Protein AF-A0A1G8N2N5-F1 (afdb_monomer)

Foldseek 3Di:
DDDPVVLVVLVCVVPPPWAWQDWDAADPVGQWIKIFTDHPPFAPVCSGAWIFTAHPPPRDTPDTGHCVPDDPVSNVVSCVVCLCCLRVVHPVRNVVNVVVVCVVVVVVVVVVVVVVVPPDPPCPPPDPDDDDDD

Radius of gyration: 30.07 Å; Cα contacts (8 Å, |Δi|>4): 148; chains: 1; bounding box: 55×38×103 Å

Structure (mmCIF, N/CA/C/O backbone):
data_AF-A0A1G8N2N5-F1
#
_entry.id   AF-A0A1G8N2N5-F1
#
loop_
_atom_site.group_PDB
_atom_site.id
_atom_site.type_symbol
_atom_site.label_atom_id
_atom_site.label_alt_id
_atom_site.label_comp_id
_atom_site.label_asym_id
_atom_site.label_entity_id
_atom_site.label_seq_id
_atom_site.pdbx_PDB_ins_code
_atom_site.Cartn_x
_atom_site.Cartn_y
_atom_site.Cartn_z
_atom_site.occupancy
_atom_site.B_iso_or_equiv
_atom_site.auth_seq_id
_atom_site.auth_comp_id
_atom_site.auth_asym_id
_atom_site.auth_atom_id
_atom_site.pdbx_PDB_model_num
ATOM 1 N N . MET A 1 1 ? 11.085 11.024 -26.091 1.00 84.75 1 MET A N 1
ATOM 2 C CA . MET A 1 1 ? 10.282 10.364 -25.046 1.00 84.75 1 MET A CA 1
ATOM 3 C C . MET A 1 1 ? 9.640 9.134 -25.654 1.00 84.75 1 MET A C 1
ATOM 5 O O . MET A 1 1 ? 9.129 9.226 -26.764 1.00 84.75 1 MET A O 1
ATOM 9 N N . LEU A 1 2 ? 9.734 7.997 -24.973 1.00 90.38 2 LEU A N 1
ATOM 10 C CA . LEU A 1 2 ? 9.140 6.743 -25.410 1.00 90.38 2 LEU A CA 1
ATOM 11 C C . LEU A 1 2 ? 7.609 6.834 -25.380 1.00 90.38 2 LEU A C 1
ATOM 13 O O . LEU A 1 2 ? 7.053 7.466 -24.472 1.00 90.38 2 LEU A O 1
ATOM 17 N N . PRO A 1 3 ? 6.925 6.203 -26.348 1.00 92.50 3 PRO A N 1
ATOM 18 C CA . PRO A 1 3 ? 5.474 6.132 -26.352 1.00 92.50 3 PRO A CA 1
ATOM 19 C C . PRO A 1 3 ? 4.964 5.202 -25.237 1.00 92.50 3 PRO A C 1
ATOM 21 O O . PRO A 1 3 ? 5.692 4.356 -24.706 1.00 92.50 3 PRO A O 1
ATOM 24 N N . ALA A 1 4 ? 3.698 5.378 -24.858 1.00 91.06 4 ALA A N 1
ATOM 25 C CA . ALA A 1 4 ? 3.100 4.685 -23.716 1.00 91.06 4 ALA A CA 1
ATOM 26 C C . ALA A 1 4 ? 3.077 3.153 -23.880 1.00 91.06 4 ALA A C 1
ATOM 28 O O . ALA A 1 4 ? 3.254 2.429 -22.903 1.00 91.06 4 ALA A O 1
ATOM 29 N N . ASP A 1 5 ? 2.907 2.653 -25.104 1.00 92.69 5 ASP A N 1
ATOM 30 C CA . ASP A 1 5 ? 2.927 1.223 -25.431 1.00 92.69 5 ASP A CA 1
ATOM 31 C C . ASP A 1 5 ? 4.322 0.603 -25.229 1.00 92.69 5 ASP A C 1
ATOM 33 O O . ASP A 1 5 ? 4.444 -0.520 -24.734 1.00 92.69 5 ASP A O 1
ATOM 37 N N . ALA A 1 6 ? 5.388 1.337 -25.565 1.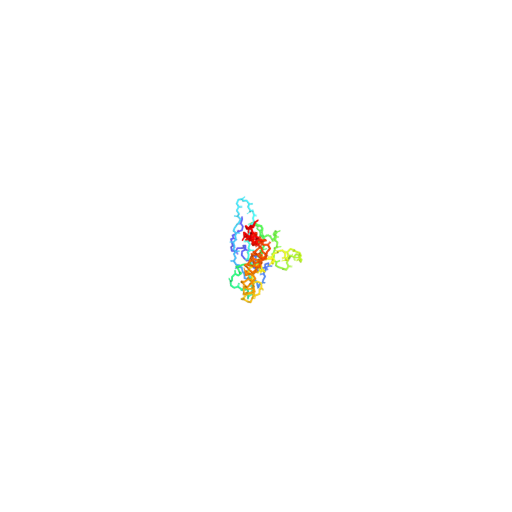00 94.19 6 ALA A N 1
ATOM 38 C CA . ALA A 1 6 ? 6.760 0.905 -25.329 1.00 94.19 6 ALA A CA 1
ATOM 39 C C . ALA A 1 6 ? 7.046 0.834 -23.825 1.00 94.19 6 ALA A C 1
ATOM 41 O O . ALA A 1 6 ? 7.545 -0.181 -23.340 1.00 94.19 6 ALA A O 1
ATOM 42 N N . ILE A 1 7 ? 6.643 1.862 -23.071 1.00 94.50 7 ILE A N 1
ATOM 43 C CA . ILE A 1 7 ? 6.745 1.880 -21.605 1.00 94.50 7 ILE A CA 1
ATOM 44 C C . ILE A 1 7 ? 5.945 0.734 -20.979 1.00 94.50 7 ILE A C 1
ATOM 46 O O . ILE A 1 7 ? 6.433 0.089 -20.054 1.00 94.50 7 ILE A O 1
ATOM 50 N N . ALA A 1 8 ? 4.749 0.438 -21.492 1.00 92.94 8 ALA A N 1
ATOM 51 C CA . ALA A 1 8 ? 3.931 -0.665 -21.006 1.00 92.94 8 ALA A CA 1
ATOM 52 C C . ALA A 1 8 ? 4.603 -2.027 -21.210 1.00 92.94 8 ALA A C 1
ATOM 54 O O . ALA A 1 8 ? 4.648 -2.829 -20.278 1.00 92.94 8 ALA A O 1
ATOM 55 N N . ARG A 1 9 ? 5.185 -2.269 -22.391 1.00 93.88 9 ARG A N 1
ATOM 56 C CA . ARG A 1 9 ? 5.944 -3.498 -22.669 1.00 93.88 9 ARG A CA 1
ATOM 57 C C . ARG A 1 9 ? 7.169 -3.631 -21.770 1.00 93.88 9 ARG A C 1
ATOM 59 O O . ARG A 1 9 ? 7.389 -4.702 -21.213 1.00 93.88 9 ARG A O 1
ATOM 66 N N . ILE A 1 10 ? 7.923 -2.547 -21.585 1.00 94.88 10 ILE A N 1
ATOM 67 C CA . ILE A 1 10 ? 9.092 -2.525 -20.695 1.00 94.88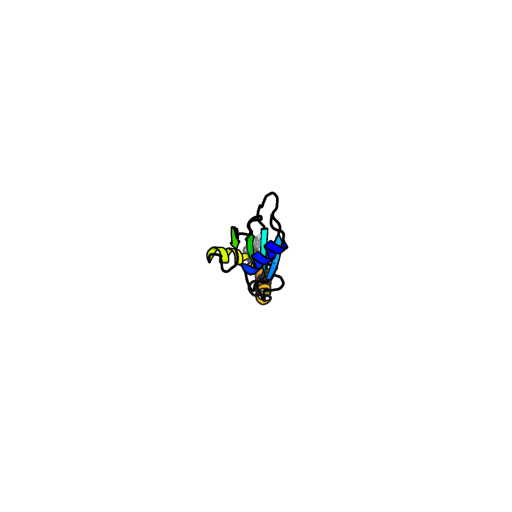 10 ILE A CA 1
ATOM 68 C C . ILE A 1 10 ? 8.668 -2.807 -19.248 1.00 94.88 10 ILE A C 1
ATOM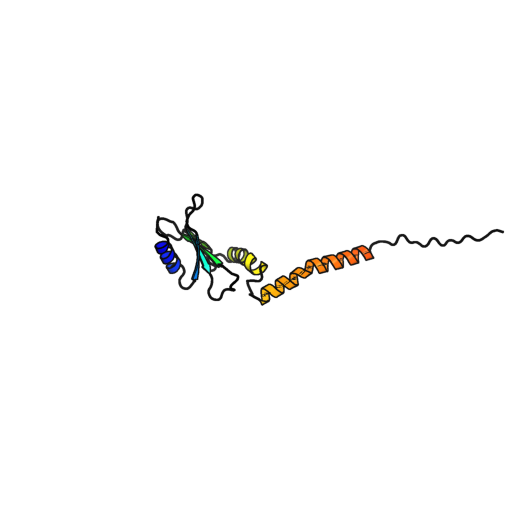 70 O O . ILE A 1 10 ? 9.265 -3.653 -18.586 1.00 94.88 10 ILE A O 1
ATOM 74 N N . ALA A 1 11 ? 7.604 -2.160 -18.767 1.00 93.62 11 ALA A N 1
ATOM 75 C CA . ALA A 1 11 ? 7.083 -2.373 -17.421 1.00 93.62 11 ALA A CA 1
ATOM 76 C C . ALA A 1 11 ? 6.609 -3.817 -17.201 1.00 93.62 11 ALA A C 1
ATOM 78 O O . ALA A 1 11 ? 6.899 -4.405 -16.160 1.00 93.62 11 ALA A O 1
ATOM 79 N N . GLN A 1 12 ? 5.916 -4.398 -18.185 1.00 92.56 12 GLN A N 1
ATOM 80 C CA . GLN A 1 12 ? 5.443 -5.779 -18.116 1.00 92.56 12 GLN A CA 1
ATOM 81 C C . GLN A 1 12 ? 6.599 -6.785 -18.145 1.00 92.56 12 GLN A C 1
ATOM 83 O O . GLN A 1 12 ? 6.558 -7.771 -17.414 1.00 92.56 12 GLN A O 1
ATOM 88 N N . ALA A 1 13 ? 7.635 -6.526 -18.948 1.00 92.94 13 ALA A N 1
ATOM 89 C CA . ALA A 1 13 ? 8.845 -7.344 -18.983 1.00 92.94 13 ALA A CA 1
ATOM 90 C C . ALA A 1 13 ? 9.638 -7.254 -17.668 1.00 92.94 13 ALA A C 1
ATOM 92 O O . ALA A 1 13 ? 10.171 -8.258 -17.203 1.00 92.94 13 ALA A O 1
ATOM 93 N N . ALA A 1 14 ? 9.675 -6.076 -17.036 1.00 90.69 14 ALA A N 1
ATOM 94 C CA . ALA A 1 14 ? 10.332 -5.873 -15.744 1.00 90.69 14 ALA A CA 1
ATOM 95 C C . ALA A 1 14 ? 9.595 -6.553 -14.575 1.00 90.69 14 ALA A C 1
ATOM 97 O O . ALA A 1 14 ? 10.218 -6.899 -13.570 1.00 90.69 14 ALA A O 1
ATOM 98 N N . LYS A 1 15 ? 8.270 -6.725 -14.680 1.00 89.94 15 LYS A N 1
ATOM 99 C CA . LYS A 1 15 ? 7.416 -7.371 -13.671 1.00 89.94 15 LYS A CA 1
ATOM 100 C C . LYS A 1 15 ? 6.503 -8.413 -14.336 1.00 89.94 15 LYS A C 1
ATOM 102 O O . LYS A 1 15 ? 5.303 -8.170 -14.496 1.00 89.94 15 LYS A O 1
ATOM 107 N N . PRO A 1 16 ? 7.056 -9.570 -14.743 1.00 88.31 16 PRO A N 1
ATOM 108 C CA . PRO A 1 16 ? 6.273 -10.609 -15.397 1.00 88.31 16 PRO A CA 1
ATOM 109 C C . PRO A 1 16 ? 5.237 -11.187 -14.428 1.00 88.31 16 PRO A C 1
ATOM 111 O O . PRO A 1 16 ? 5.507 -11.339 -13.238 1.00 88.31 16 PRO A O 1
ATOM 114 N N . GLY A 1 17 ? 4.045 -11.503 -14.937 1.00 84.31 17 GLY A N 1
ATOM 115 C CA . GLY A 1 17 ? 2.988 -12.136 -14.141 1.00 84.31 17 GLY A CA 1
ATOM 116 C C . GLY A 1 17 ? 2.306 -11.225 -13.117 1.00 84.31 17 GLY A C 1
ATOM 117 O O . GLY A 1 17 ? 1.618 -11.729 -12.244 1.00 84.31 17 GLY A O 1
ATOM 118 N N . VAL A 1 18 ? 2.485 -9.901 -13.196 1.00 85.06 18 VAL A N 1
ATOM 119 C CA . VAL A 1 18 ? 1.704 -8.953 -12.389 1.00 85.06 18 VAL A CA 1
ATOM 120 C C . VAL A 1 18 ? 0.930 -8.024 -13.311 1.00 85.06 18 VAL A C 1
ATOM 122 O O . VAL A 1 18 ? 1.511 -7.393 -14.198 1.00 85.06 18 VAL A O 1
ATOM 125 N N . ALA A 1 19 ? -0.383 -7.929 -13.099 1.00 87.81 19 ALA A N 1
ATOM 126 C CA . ALA A 1 19 ? -1.243 -7.077 -13.904 1.00 87.81 19 ALA A CA 1
ATOM 127 C C . ALA A 1 19 ? -0.934 -5.593 -13.667 1.00 87.81 19 ALA A C 1
ATOM 129 O O . ALA A 1 19 ? -0.869 -5.116 -12.527 1.00 87.81 19 ALA A O 1
ATOM 130 N N . ILE A 1 20 ? -0.800 -4.830 -14.752 1.00 89.69 20 ILE A N 1
ATOM 131 C CA . ILE A 1 20 ? -0.664 -3.379 -14.656 1.00 89.69 20 ILE A CA 1
ATOM 132 C C . ILE A 1 20 ? -2.034 -2.771 -14.359 1.00 89.69 20 ILE A C 1
ATOM 134 O O . ILE A 1 20 ? -3.003 -2.982 -15.082 1.00 89.69 20 ILE A O 1
ATOM 138 N N . ALA A 1 21 ? -2.106 -2.010 -13.273 1.00 89.31 21 ALA A N 1
ATOM 139 C CA . ALA A 1 21 ? -3.339 -1.414 -12.781 1.00 89.31 21 ALA A CA 1
ATOM 140 C C . ALA A 1 21 ? -3.546 0.013 -13.282 1.00 89.31 21 ALA A C 1
ATOM 142 O O . ALA A 1 21 ? -4.673 0.445 -13.513 1.00 89.31 21 ALA A O 1
ATOM 143 N N . MET A 1 22 ? -2.457 0.777 -13.382 1.00 88.94 22 MET A N 1
ATOM 144 C CA . MET A 1 22 ? -2.529 2.194 -13.709 1.00 88.94 22 MET A CA 1
ATOM 145 C C . MET A 1 22 ? -1.222 2.682 -14.321 1.00 88.94 22 MET A C 1
ATOM 147 O O . MET A 1 22 ? -0.138 2.424 -13.789 1.00 88.94 22 MET A O 1
ATOM 151 N N . PHE A 1 23 ? -1.354 3.477 -15.378 1.00 89.94 23 PHE A N 1
ATOM 152 C CA . PHE A 1 23 ? -0.270 4.231 -15.992 1.00 89.94 23 PHE A CA 1
ATOM 153 C C . PHE A 1 23 ? -0.431 5.712 -15.686 1.00 89.94 23 PHE A C 1
ATOM 155 O O . PHE A 1 23 ? -1.503 6.279 -15.875 1.00 89.94 23 PHE A O 1
ATOM 162 N N . ASN A 1 24 ? 0.642 6.338 -15.214 1.00 92.50 24 ASN A N 1
ATOM 163 C CA . ASN A 1 24 ? 0.703 7.778 -15.013 1.00 92.50 24 ASN A CA 1
ATOM 164 C C . ASN A 1 24 ? 1.857 8.323 -15.861 1.00 92.50 24 ASN A C 1
ATOM 166 O O . ASN A 1 24 ? 3.004 7.925 -15.616 1.00 92.50 24 ASN A O 1
ATOM 170 N N . PRO A 1 25 ? 1.575 9.191 -16.847 1.00 92.25 25 PRO A N 1
ATOM 171 C CA . PRO A 1 25 ? 2.617 9.806 -17.649 1.00 92.25 25 PRO A CA 1
ATOM 172 C C . PRO A 1 25 ? 3.469 10.774 -16.810 1.00 92.25 25 PRO A C 1
ATOM 174 O O . PRO A 1 25 ? 3.020 11.242 -15.757 1.00 92.25 25 PRO A O 1
ATOM 177 N N . PRO A 1 26 ? 4.688 11.091 -17.276 1.00 90.56 26 PRO A N 1
ATOM 178 C CA . PRO A 1 26 ? 5.497 12.165 -16.725 1.00 90.56 26 PRO A CA 1
ATOM 179 C C . PRO A 1 26 ? 4.733 13.486 -16.720 1.00 90.56 26 PRO A C 1
ATOM 181 O O . PRO A 1 26 ? 3.968 13.790 -17.635 1.00 90.56 26 PRO A O 1
ATOM 184 N N . THR A 1 27 ? 4.976 14.287 -15.692 1.00 89.50 27 THR A N 1
ATOM 185 C CA . THR A 1 27 ? 4.445 15.645 -15.562 1.00 89.50 27 THR A CA 1
ATOM 186 C C . THR A 1 27 ? 5.595 16.645 -15.530 1.00 89.50 27 THR A C 1
ATOM 188 O O . THR A 1 27 ? 6.752 16.266 -15.346 1.00 89.50 27 THR A O 1
ATOM 191 N N . ALA A 1 28 ? 5.289 17.941 -15.638 1.00 83.81 28 ALA A N 1
ATOM 192 C CA . ALA A 1 28 ? 6.298 19.003 -15.560 1.00 83.81 28 ALA A CA 1
ATOM 193 C C . ALA A 1 28 ? 7.151 18.943 -14.274 1.00 83.81 28 ALA A C 1
ATOM 195 O O . ALA A 1 28 ? 8.316 19.321 -14.284 1.00 83.81 28 ALA A O 1
ATOM 196 N N . THR A 1 29 ? 6.588 18.438 -13.172 1.00 85.31 29 THR A N 1
ATOM 197 C CA . THR A 1 29 ? 7.268 18.299 -11.873 1.00 85.31 29 THR A CA 1
ATOM 198 C C . THR A 1 29 ? 7.792 16.889 -11.603 1.00 85.31 29 THR A C 1
ATOM 200 O O . THR A 1 29 ? 8.517 16.673 -10.632 1.00 85.31 29 THR A O 1
ATOM 203 N N . ARG A 1 30 ? 7.429 15.905 -12.434 1.00 80.81 30 ARG A N 1
ATOM 204 C CA . ARG A 1 30 ? 7.830 14.505 -12.286 1.00 80.81 30 ARG A CA 1
ATOM 205 C C . ARG A 1 30 ? 8.233 13.951 -13.641 1.00 80.81 30 ARG A C 1
ATOM 207 O O . ARG A 1 30 ? 7.405 13.450 -14.395 1.00 80.81 30 ARG A O 1
ATOM 214 N N . ASN A 1 31 ? 9.533 13.964 -13.895 1.00 90.62 31 ASN A N 1
ATOM 215 C CA . ASN A 1 31 ? 10.116 13.505 -15.149 1.00 90.62 31 ASN A CA 1
ATOM 216 C C . ASN A 1 31 ? 10.243 11.968 -15.237 1.00 90.62 31 ASN A C 1
ATOM 218 O O . ASN A 1 31 ? 11.286 11.448 -15.607 1.00 90.62 31 ASN A O 1
ATOM 222 N N . THR A 1 32 ? 9.219 11.223 -14.808 1.00 93.69 32 THR A N 1
ATOM 223 C CA . THR A 1 32 ? 9.201 9.749 -14.817 1.00 93.69 32 THR A CA 1
ATOM 224 C C . THR A 1 32 ? 7.802 9.220 -15.089 1.00 93.69 32 THR A C 1
ATOM 226 O O . THR A 1 32 ? 6.807 9.776 -14.619 1.00 93.69 32 THR A O 1
ATOM 229 N N . TRP A 1 33 ? 7.724 8.106 -15.811 1.00 95.00 33 TRP A N 1
ATOM 230 C CA . TRP A 1 33 ? 6.503 7.313 -15.898 1.00 95.00 33 TRP A CA 1
ATOM 231 C C . TRP A 1 33 ? 6.303 6.568 -14.590 1.00 95.00 33 TRP A C 1
ATOM 233 O O . TRP A 1 33 ? 7.223 5.897 -14.139 1.00 95.00 33 TRP A O 1
ATOM 243 N N . ARG A 1 34 ? 5.106 6.624 -14.002 1.00 95.38 34 ARG A N 1
ATOM 244 C CA . ARG A 1 34 ? 4.761 5.779 -12.851 1.00 95.38 34 ARG A CA 1
ATOM 245 C C . ARG A 1 34 ? 3.784 4.698 -13.287 1.00 95.38 34 ARG A C 1
ATOM 247 O O . ARG A 1 34 ? 2.639 4.990 -13.638 1.00 95.38 34 ARG A O 1
ATOM 254 N N . VAL A 1 35 ? 4.228 3.453 -13.179 1.00 94.94 35 VAL A N 1
ATOM 255 C CA . VAL A 1 35 ? 3.434 2.265 -13.494 1.00 94.94 35 VAL A CA 1
ATOM 256 C C . VAL A 1 35 ? 3.119 1.538 -12.198 1.00 94.94 35 VAL A C 1
ATOM 258 O O . VAL A 1 35 ? 4.018 1.215 -11.423 1.00 94.94 35 VAL A O 1
ATOM 261 N N . GLN A 1 36 ? 1.834 1.341 -11.928 1.00 93.69 36 GLN A N 1
ATOM 262 C CA . GLN A 1 36 ? 1.354 0.697 -10.710 1.00 93.69 36 GLN A CA 1
ATOM 263 C C . GLN A 1 36 ? 0.828 -0.692 -11.029 1.00 93.69 36 GLN A C 1
ATOM 265 O O . GLN A 1 36 ? 0.172 -0.889 -12.051 1.00 93.69 36 GLN A O 1
ATOM 270 N N . PHE A 1 37 ? 1.076 -1.632 -10.126 1.00 91.25 37 PHE A N 1
ATOM 271 C CA . PHE A 1 37 ? 0.753 -3.037 -10.334 1.00 91.25 37 PHE A CA 1
ATOM 272 C C . PHE A 1 37 ? -0.327 -3.486 -9.363 1.00 91.25 37 PHE A C 1
ATOM 274 O O . PHE A 1 37 ? -0.347 -3.056 -8.210 1.00 91.25 37 PHE A O 1
ATOM 281 N N . ARG A 1 38 ? -1.223 -4.360 -9.813 1.00 87.56 38 ARG A N 1
ATOM 282 C CA . ARG A 1 38 ? -2.197 -5.028 -8.953 1.00 87.56 38 ARG A CA 1
ATOM 283 C C . ARG A 1 38 ? -1.758 -6.480 -8.775 1.00 87.56 38 ARG A C 1
ATOM 285 O O . ARG A 1 38 ? -1.570 -7.157 -9.781 1.00 87.56 38 ARG A O 1
ATOM 292 N N . PRO A 1 39 ? -1.588 -6.955 -7.530 1.00 78.62 39 PRO A N 1
ATOM 293 C CA . PRO A 1 39 ? -1.286 -8.356 -7.290 1.00 78.62 39 PRO A CA 1
ATOM 294 C C . PRO A 1 39 ? -2.421 -9.247 -7.792 1.00 78.62 39 PRO A C 1
ATOM 296 O O . PRO A 1 39 ? -3.600 -8.892 -7.676 1.00 78.62 39 PRO A O 1
ATOM 299 N N . ASP A 1 40 ? -2.060 -10.418 -8.297 1.00 75.94 40 ASP A N 1
ATOM 300 C CA . ASP A 1 40 ? -3.033 -11.432 -8.680 1.00 75.94 40 ASP A CA 1
ATOM 301 C C . ASP A 1 40 ? -3.809 -11.916 -7.450 1.00 75.94 40 ASP A C 1
ATOM 303 O O . ASP A 1 40 ? -3.261 -12.051 -6.355 1.00 75.94 40 ASP A O 1
ATOM 307 N N . GLY A 1 41 ? -5.120 -12.109 -7.612 1.00 74.31 41 GLY A N 1
ATOM 308 C CA . GLY A 1 41 ? -6.009 -12.497 -6.512 1.00 74.31 41 GLY A CA 1
ATOM 309 C C . GLY A 1 41 ? -6.200 -11.434 -5.421 1.00 74.31 41 GLY A C 1
ATOM 310 O O . GLY A 1 41 ? -6.813 -11.732 -4.398 1.00 74.31 41 GLY A O 1
ATOM 311 N N . ALA A 1 42 ? -5.703 -10.204 -5.608 1.00 73.06 42 ALA A N 1
ATOM 312 C CA . ALA A 1 42 ? -5.922 -9.125 -4.649 1.00 73.06 42 ALA A CA 1
ATOM 313 C C . ALA A 1 42 ? -7.415 -8.790 -4.500 1.00 73.06 42 ALA A C 1
ATOM 315 O O . ALA A 1 42 ? -8.174 -8.833 -5.472 1.00 73.06 42 ALA A O 1
ATOM 316 N N . ASP A 1 43 ? -7.806 -8.393 -3.284 1.00 74.12 43 ASP A N 1
ATOM 317 C CA . ASP A 1 43 ? -9.139 -7.862 -2.989 1.00 74.12 43 ASP A CA 1
ATOM 318 C C . ASP A 1 43 ? -9.516 -6.773 -4.018 1.00 74.12 43 ASP A C 1
ATOM 320 O O . ASP A 1 43 ? -8.697 -5.883 -4.269 1.00 74.12 43 ASP A O 1
ATOM 324 N N . PRO A 1 44 ? -10.730 -6.791 -4.603 1.00 74.88 44 PRO A N 1
ATOM 325 C CA . PRO A 1 44 ? -11.155 -5.808 -5.604 1.00 74.88 44 PRO A CA 1
ATOM 326 C C . PRO A 1 44 ? -11.030 -4.339 -5.170 1.00 74.88 44 PRO A C 1
ATOM 328 O O . PRO A 1 44 ? -10.883 -3.455 -6.013 1.00 74.88 44 PRO A O 1
ATOM 331 N N . ALA A 1 45 ? -11.070 -4.050 -3.866 1.00 74.75 45 ALA A N 1
ATOM 332 C CA . ALA A 1 45 ? -10.857 -2.697 -3.355 1.00 74.75 45 ALA A CA 1
ATO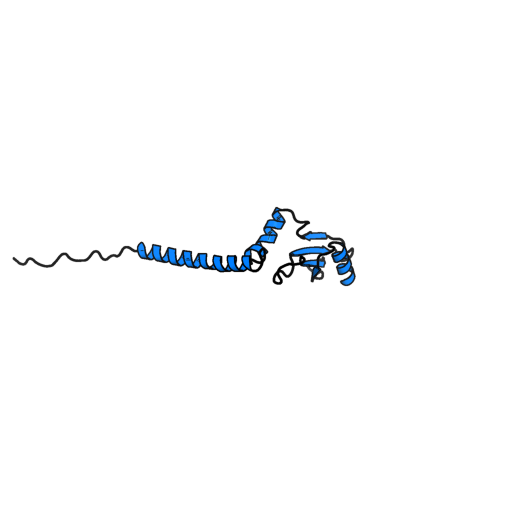M 333 C C . ALA A 1 45 ? -9.385 -2.251 -3.406 1.00 74.75 45 ALA A C 1
ATOM 335 O O . ALA A 1 45 ? -9.097 -1.053 -3.333 1.00 74.75 45 ALA A O 1
ATOM 336 N N . VAL A 1 46 ? -8.441 -3.187 -3.533 1.00 78.88 46 VAL A N 1
ATOM 337 C CA . VAL A 1 46 ? -7.016 -2.898 -3.711 1.00 78.88 46 VAL A CA 1
ATOM 338 C C . VAL A 1 46 ? -6.769 -2.586 -5.182 1.00 78.88 46 VAL A C 1
ATOM 340 O O . VAL A 1 46 ? -6.545 -3.465 -6.012 1.00 78.88 46 VAL A O 1
ATOM 343 N N . ARG A 1 47 ? -6.788 -1.291 -5.509 1.00 77.56 47 ARG A N 1
ATOM 344 C CA . ARG A 1 47 ? -6.567 -0.820 -6.884 1.00 77.56 47 ARG A CA 1
ATOM 345 C C . ARG A 1 47 ? -5.160 -1.132 -7.396 1.00 77.56 47 ARG A C 1
ATOM 347 O O . ARG A 1 47 ? -5.016 -1.556 -8.535 1.00 77.56 47 ARG A O 1
ATOM 354 N N . ALA A 1 48 ? -4.137 -0.936 -6.566 1.00 85.00 48 ALA A N 1
ATOM 355 C CA . ALA A 1 48 ? -2.752 -1.278 -6.874 1.00 85.00 48 ALA A CA 1
ATOM 356 C C . ALA A 1 48 ? -1.938 -1.454 -5.586 1.00 85.00 48 ALA A C 1
ATOM 358 O O . ALA A 1 48 ? -2.206 -0.783 -4.589 1.00 85.00 48 ALA A O 1
ATOM 359 N N . ARG A 1 49 ? -0.912 -2.306 -5.618 1.00 85.81 49 ARG A N 1
ATOM 360 C CA . ARG A 1 49 ? 0.059 -2.505 -4.540 1.00 85.81 49 ARG A CA 1
ATOM 361 C C . ARG A 1 49 ? 1.470 -2.481 -5.125 1.00 85.81 49 ARG A C 1
ATOM 363 O O . ARG A 1 49 ? 1.928 -3.438 -5.744 1.00 85.81 49 ARG A O 1
ATOM 370 N N . GLY A 1 50 ? 2.161 -1.374 -4.878 1.00 88.69 50 GLY A N 1
ATOM 371 C CA . GLY A 1 50 ? 3.500 -1.122 -5.398 1.00 88.69 50 GLY A CA 1
ATOM 372 C C . GLY A 1 50 ? 3.508 -0.483 -6.787 1.00 88.69 50 GLY A C 1
ATOM 373 O O . GLY A 1 50 ? 2.512 -0.470 -7.516 1.00 88.69 50 GLY A O 1
ATOM 374 N N . ALA A 1 51 ? 4.648 0.108 -7.128 1.00 93.12 51 ALA A N 1
ATOM 375 C CA . ALA A 1 51 ? 4.849 0.820 -8.381 1.00 93.12 51 ALA A CA 1
ATOM 376 C C . ALA A 1 51 ? 6.321 0.794 -8.793 1.00 93.12 51 ALA A C 1
ATOM 378 O O . ALA A 1 51 ? 7.198 0.697 -7.934 1.00 93.12 51 ALA A O 1
ATOM 379 N N . ILE A 1 52 ? 6.570 0.952 -10.089 1.00 94.81 52 ILE A N 1
ATOM 380 C CA . ILE A 1 52 ? 7.889 1.290 -10.623 1.00 94.81 52 ILE A CA 1
ATOM 381 C C . ILE A 1 52 ? 7.838 2.662 -11.290 1.00 94.81 52 ILE A C 1
ATOM 383 O O . ILE A 1 52 ? 6.785 3.106 -11.767 1.00 94.81 52 ILE A O 1
ATOM 387 N N . TRP A 1 53 ? 8.990 3.320 -11.322 1.00 95.69 53 TRP A N 1
ATOM 388 C CA . TRP A 1 53 ? 9.206 4.569 -12.030 1.00 95.69 53 TRP A CA 1
ATOM 389 C C . TRP A 1 53 ? 10.198 4.332 -13.154 1.00 95.69 53 TRP A C 1
ATOM 391 O O . TRP A 1 53 ? 11.272 3.785 -12.915 1.00 95.69 53 TRP A O 1
ATOM 401 N N . LEU A 1 54 ? 9.830 4.738 -14.363 1.00 96.06 54 LEU A N 1
ATOM 402 C CA . LEU A 1 54 ? 10.626 4.532 -15.568 1.00 96.06 54 LEU A CA 1
ATOM 403 C C . LEU A 1 54 ? 11.075 5.881 -16.127 1.00 96.06 54 LEU A C 1
ATOM 405 O O . LEU A 1 54 ? 10.296 6.842 -16.158 1.00 96.06 54 LEU A O 1
ATOM 409 N N . ASP A 1 55 ? 12.322 5.939 -16.581 1.00 95.06 55 ASP A N 1
ATOM 410 C CA . ASP A 1 55 ? 12.857 7.090 -17.294 1.00 95.06 55 ASP A CA 1
ATOM 411 C C . ASP A 1 55 ? 12.118 7.272 -18.639 1.00 95.06 55 ASP A C 1
ATOM 413 O O . ASP A 1 55 ? 11.983 6.308 -19.400 1.00 95.06 55 ASP A O 1
ATOM 417 N N . PRO A 1 56 ? 11.629 8.478 -18.975 1.00 93.69 56 PRO A N 1
ATOM 418 C CA . PRO A 1 56 ? 10.817 8.680 -20.172 1.00 93.69 56 PRO A CA 1
ATOM 419 C C . PRO A 1 56 ? 11.559 8.553 -21.504 1.00 93.69 56 PRO A C 1
ATOM 421 O O . PRO A 1 56 ? 10.889 8.497 -22.534 1.00 93.69 56 PRO A O 1
ATOM 424 N N . TRP A 1 57 ? 12.893 8.545 -21.542 1.00 93.75 57 TRP A N 1
ATOM 425 C CA . TRP A 1 57 ? 13.659 8.475 -22.796 1.00 93.75 57 TRP A CA 1
ATOM 426 C C . TRP A 1 57 ? 14.284 7.106 -23.022 1.00 93.75 57 TRP A C 1
ATOM 428 O O . TRP A 1 57 ? 14.194 6.578 -24.125 1.00 93.75 57 TRP A O 1
ATOM 438 N N . SER A 1 58 ? 14.888 6.538 -21.986 1.00 94.19 58 SER A N 1
ATOM 439 C CA . SER A 1 58 ? 15.553 5.236 -22.026 1.00 94.19 58 SER A CA 1
ATOM 440 C C . SER A 1 58 ? 14.632 4.081 -21.640 1.00 94.19 58 SER A C 1
ATOM 442 O O . SER A 1 58 ? 14.884 2.946 -22.032 1.00 94.19 58 SER A O 1
ATOM 444 N N . GLY A 1 59 ? 13.575 4.344 -20.865 1.00 93.25 59 GLY A N 1
ATOM 445 C CA . GLY A 1 59 ? 12.737 3.301 -20.276 1.00 93.25 59 GLY A CA 1
ATOM 446 C C . GLY A 1 59 ? 13.405 2.560 -19.114 1.00 93.25 59 GLY A C 1
ATOM 447 O O . GLY A 1 59 ? 12.865 1.562 -18.649 1.00 93.25 59 GLY A O 1
ATOM 448 N N . ALA A 1 60 ? 14.561 3.022 -18.626 1.00 94.75 60 ALA A N 1
ATOM 449 C CA . ALA A 1 60 ? 15.234 2.410 -17.485 1.00 94.75 60 ALA A CA 1
ATOM 450 C C . ALA A 1 60 ? 14.378 2.516 -16.212 1.00 94.75 60 ALA A C 1
ATOM 452 O O . ALA A 1 60 ? 13.742 3.543 -15.968 1.00 94.75 60 ALA A O 1
ATOM 453 N N . VAL A 1 61 ? 14.376 1.473 -15.378 1.00 95.00 61 VAL A N 1
ATOM 454 C CA . VAL A 1 61 ? 13.731 1.519 -14.057 1.00 95.00 61 VAL A CA 1
ATOM 455 C C . VAL A 1 61 ? 14.573 2.404 -13.142 1.00 95.00 61 VAL A C 1
ATOM 457 O O . VAL A 1 61 ? 15.661 2.022 -12.728 1.00 95.00 61 VAL A O 1
ATOM 460 N N . VAL A 1 62 ? 14.059 3.592 -12.833 1.00 94.88 62 VAL A N 1
ATOM 461 C CA . VAL A 1 62 ? 14.706 4.571 -11.948 1.00 94.88 62 VAL A CA 1
ATOM 462 C C . VAL A 1 62 ? 14.396 4.265 -10.487 1.00 94.88 62 VAL A C 1
ATOM 464 O O . VAL A 1 62 ? 15.233 4.478 -9.617 1.00 94.88 62 VAL A O 1
ATOM 467 N N . HIS A 1 63 ? 13.187 3.772 -10.203 1.00 93.31 63 HIS A N 1
ATOM 468 C CA . HIS A 1 63 ? 12.786 3.423 -8.842 1.00 93.31 63 HIS A CA 1
ATOM 469 C C . HIS A 1 63 ? 11.825 2.238 -8.819 1.00 93.31 63 HIS A C 1
ATOM 471 O O . HIS A 1 63 ? 10.954 2.123 -9.682 1.00 93.31 63 HIS A O 1
ATOM 477 N N . ASP A 1 64 ? 11.940 1.391 -7.799 1.00 93.25 64 ASP A N 1
ATOM 478 C CA . ASP A 1 64 ? 11.095 0.212 -7.611 1.00 93.25 64 ASP A CA 1
ATOM 479 C C . ASP A 1 64 ? 10.567 0.155 -6.169 1.00 93.25 64 ASP A C 1
ATOM 481 O O . ASP A 1 64 ? 11.317 0.025 -5.204 1.00 93.25 64 ASP A O 1
ATOM 485 N N . ARG A 1 65 ? 9.245 0.279 -6.016 1.00 91.12 65 ARG A N 1
ATOM 486 C CA . ARG A 1 65 ? 8.517 0.106 -4.745 1.00 91.12 65 ARG A CA 1
ATOM 487 C C . ARG A 1 65 ? 7.539 -1.061 -4.838 1.00 91.12 65 ARG A C 1
ATOM 489 O O . ARG A 1 65 ? 6.433 -1.000 -4.302 1.00 91.12 65 ARG A O 1
ATOM 496 N N . THR A 1 66 ? 7.889 -2.109 -5.572 1.00 89.06 66 THR A N 1
ATOM 497 C CA . THR A 1 66 ? 7.136 -3.366 -5.550 1.00 89.06 66 THR A CA 1
ATOM 498 C C . THR A 1 66 ? 7.452 -4.162 -4.275 1.00 89.06 66 THR A C 1
ATOM 500 O O . THR A 1 66 ? 8.535 -4.003 -3.706 1.00 89.06 66 THR A O 1
ATOM 503 N N . PRO A 1 67 ? 6.537 -5.022 -3.784 1.00 82.38 67 PRO A N 1
ATOM 504 C CA . PRO A 1 67 ? 6.711 -5.728 -2.506 1.00 82.38 67 PRO A CA 1
ATOM 505 C C . PRO A 1 67 ? 7.984 -6.579 -2.378 1.00 82.38 67 PRO A C 1
ATOM 507 O O . PRO A 1 67 ? 8.422 -6.838 -1.258 1.00 82.38 67 PRO A O 1
ATOM 510 N N . LEU A 1 68 ? 8.553 -7.020 -3.505 1.00 83.25 68 LEU A N 1
ATOM 511 C CA . LEU A 1 68 ? 9.785 -7.815 -3.563 1.00 83.25 68 LEU A CA 1
ATOM 512 C C . LEU A 1 68 ? 11.061 -6.962 -3.527 1.00 83.25 68 LEU A C 1
ATOM 514 O O . LEU A 1 68 ? 12.102 -7.460 -3.120 1.00 83.25 68 LEU A O 1
ATOM 518 N N . ALA A 1 69 ? 10.988 -5.697 -3.950 1.00 88.12 69 ALA A N 1
ATOM 519 C CA . ALA A 1 69 ? 12.134 -4.786 -3.992 1.00 88.12 69 ALA A CA 1
ATOM 520 C C . ALA A 1 69 ? 12.285 -3.955 -2.706 1.00 88.12 69 ALA A C 1
ATOM 522 O O . ALA A 1 69 ? 13.345 -3.393 -2.444 1.00 88.12 69 ALA A O 1
ATOM 523 N N . MET A 1 70 ? 11.220 -3.850 -1.905 1.00 87.56 70 MET A N 1
ATOM 524 C CA . MET A 1 70 ? 11.230 -3.072 -0.666 1.00 87.56 70 MET A CA 1
ATOM 525 C C . MET A 1 70 ? 11.934 -3.809 0.477 1.00 87.56 70 MET A C 1
ATOM 527 O O . MET A 1 70 ? 11.772 -5.018 0.654 1.00 87.56 70 MET A O 1
ATOM 531 N N . SER A 1 71 ? 12.646 -3.048 1.315 1.00 90.25 71 SER A N 1
ATOM 532 C CA . SER A 1 71 ? 13.125 -3.539 2.609 1.00 90.25 71 SER A CA 1
ATOM 533 C C . SER A 1 71 ? 11.947 -3.963 3.495 1.00 90.25 71 SER A C 1
ATOM 535 O O . SER A 1 71 ? 10.807 -3.538 3.290 1.00 90.25 71 SER A O 1
ATOM 537 N N . MET A 1 72 ? 12.205 -4.779 4.520 1.00 88.75 72 MET A N 1
ATOM 538 C CA . MET A 1 72 ? 11.143 -5.204 5.442 1.00 88.75 72 MET A CA 1
ATOM 539 C C . MET A 1 72 ? 10.488 -4.017 6.162 1.00 88.75 72 MET A C 1
ATOM 541 O O . MET A 1 72 ? 9.270 -4.007 6.324 1.00 88.75 72 MET A O 1
ATOM 545 N N . GLY A 1 73 ? 11.276 -3.002 6.539 1.00 90.62 73 GLY A N 1
ATOM 546 C CA . GLY A 1 73 ? 10.770 -1.781 7.170 1.00 90.62 73 GLY A CA 1
ATOM 547 C C . GLY A 1 73 ? 9.896 -0.954 6.227 1.00 90.62 73 GLY A C 1
ATOM 548 O O . GLY A 1 73 ? 8.776 -0.594 6.581 1.00 90.62 73 GLY A O 1
ATOM 549 N N . ASP A 1 74 ? 10.353 -0.732 4.992 1.00 87.69 74 ASP A N 1
ATOM 550 C CA . ASP A 1 74 ? 9.575 -0.003 3.983 1.00 87.69 74 ASP A CA 1
ATOM 551 C C . ASP A 1 74 ? 8.278 -0.733 3.637 1.00 87.69 74 ASP A C 1
ATOM 553 O O . ASP A 1 74 ? 7.225 -0.114 3.479 1.00 87.69 74 ASP A O 1
ATOM 557 N N . ARG A 1 75 ? 8.339 -2.066 3.561 1.00 87.56 75 ARG A N 1
ATOM 558 C CA . ARG A 1 75 ? 7.163 -2.897 3.322 1.00 87.56 75 ARG A CA 1
ATOM 559 C C . ARG A 1 75 ? 6.184 -2.818 4.488 1.00 87.56 75 ARG A C 1
ATOM 561 O O . ARG A 1 75 ? 4.993 -2.677 4.242 1.00 87.56 75 ARG A O 1
ATOM 568 N N . TYR A 1 76 ? 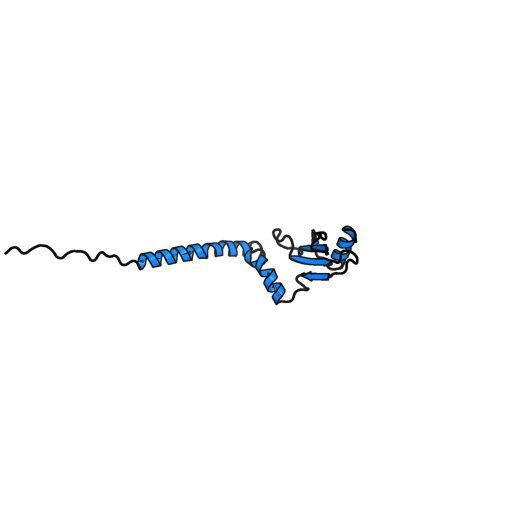6.665 -2.851 5.731 1.00 89.12 76 TYR A N 1
ATOM 569 C CA . TYR A 1 76 ? 5.815 -2.670 6.908 1.00 89.12 76 TYR A CA 1
ATOM 570 C C . TYR A 1 76 ? 5.071 -1.332 6.858 1.00 89.12 76 TYR A C 1
ATOM 572 O O . TYR A 1 76 ? 3.850 -1.313 6.991 1.00 89.12 76 TYR A O 1
ATOM 580 N N . LEU A 1 77 ? 5.781 -0.233 6.587 1.00 90.00 77 LEU A N 1
ATOM 581 C CA . LEU A 1 77 ? 5.175 1.096 6.464 1.00 90.00 77 LEU A CA 1
ATOM 582 C C . LEU A 1 77 ? 4.154 1.158 5.319 1.00 90.00 77 LEU A C 1
ATOM 584 O O . LEU A 1 77 ? 3.064 1.699 5.495 1.00 90.00 77 LEU A O 1
ATOM 588 N N . ALA A 1 78 ? 4.465 0.565 4.164 1.00 86.25 78 ALA A N 1
ATOM 589 C CA . ALA A 1 78 ? 3.548 0.517 3.027 1.00 86.25 78 ALA A CA 1
ATOM 590 C C . ALA A 1 78 ? 2.286 -0.324 3.306 1.00 86.25 78 ALA A C 1
ATOM 592 O O . ALA A 1 78 ? 1.206 -0.002 2.807 1.00 86.25 78 ALA A O 1
ATOM 593 N N . GLU A 1 79 ? 2.400 -1.390 4.102 1.00 87.50 79 GLU A N 1
ATOM 594 C CA . GLU A 1 79 ? 1.281 -2.274 4.443 1.00 87.50 79 GLU A CA 1
ATOM 595 C C . GLU A 1 79 ? 0.320 -1.684 5.486 1.00 87.50 79 GLU A C 1
ATOM 597 O O . GLU A 1 79 ? -0.840 -2.098 5.538 1.00 87.50 79 GLU A O 1
ATOM 602 N N . GLN A 1 80 ? 0.731 -0.664 6.251 1.00 90.44 80 GLN A N 1
ATOM 603 C CA . GLN A 1 80 ? -0.135 0.001 7.238 1.00 90.44 80 GLN A CA 1
ATOM 604 C C . GLN A 1 80 ? -1.444 0.504 6.628 1.00 90.44 80 GLN A C 1
ATOM 606 O O . GLN A 1 80 ? -2.501 0.339 7.234 1.00 90.44 80 GLN A O 1
ATOM 611 N N . LEU A 1 81 ? -1.397 1.054 5.411 1.00 87.25 81 LEU A N 1
ATOM 612 C CA . LEU A 1 81 ? -2.591 1.514 4.698 1.00 87.25 81 LEU A CA 1
ATOM 613 C C . LEU A 1 81 ? -3.596 0.372 4.476 1.00 87.25 81 LEU A C 1
ATOM 615 O O . LEU A 1 81 ? -4.804 0.547 4.640 1.00 87.25 81 LEU A O 1
ATOM 619 N N . TRP A 1 82 ? -3.106 -0.808 4.097 1.00 87.31 82 TRP A N 1
ATOM 620 C CA . TRP A 1 82 ? -3.954 -1.958 3.784 1.00 87.31 82 TRP A CA 1
ATOM 621 C C . TRP A 1 82 ? -4.498 -2.629 5.041 1.00 87.31 82 TRP A C 1
ATOM 623 O O . TRP A 1 82 ? -5.639 -3.089 5.033 1.00 87.31 82 TRP A O 1
ATOM 633 N N . ILE A 1 83 ? -3.711 -2.653 6.118 1.00 88.31 83 ILE A N 1
ATOM 634 C CA . ILE A 1 83 ? -4.151 -3.124 7.434 1.00 88.31 83 ILE A CA 1
ATOM 635 C C . ILE A 1 83 ? -5.221 -2.184 7.994 1.00 88.31 83 ILE A C 1
ATOM 637 O O . ILE A 1 83 ? -6.274 -2.651 8.418 1.00 88.31 83 ILE A O 1
ATOM 641 N N . HIS A 1 84 ? -4.989 -0.870 7.933 1.00 89.75 84 HIS A N 1
ATOM 642 C CA . HIS A 1 84 ? -5.926 0.142 8.424 1.00 89.75 84 HIS A CA 1
ATOM 643 C C . HIS A 1 84 ? -7.296 0.040 7.745 1.00 89.75 84 HIS A C 1
ATOM 645 O O . HIS A 1 84 ? -8.327 0.088 8.406 1.00 89.75 84 HIS A O 1
ATOM 651 N N . ASN A 1 85 ? -7.311 -0.186 6.430 1.00 86.06 85 ASN A N 1
ATOM 652 C CA . ASN A 1 85 ? -8.546 -0.348 5.661 1.00 86.06 85 ASN A CA 1
ATOM 653 C C . ASN A 1 85 ? -9.159 -1.761 5.768 1.00 86.06 85 ASN A C 1
ATOM 655 O O . ASN A 1 85 ? -10.147 -2.057 5.092 1.00 86.06 85 ASN A O 1
ATOM 659 N N . GLY A 1 86 ? -8.543 -2.672 6.529 1.00 88.19 86 GLY A N 1
ATOM 660 C CA . GLY A 1 86 ? -8.944 -4.078 6.635 1.00 88.19 86 GLY A CA 1
ATOM 661 C C . GLY A 1 86 ? -8.707 -4.908 5.366 1.00 88.19 86 GLY A C 1
ATOM 662 O O . GLY A 1 86 ? -8.965 -6.108 5.363 1.00 88.19 86 GLY A O 1
ATOM 663 N N . ALA A 1 87 ? -8.183 -4.306 4.294 1.00 86.94 87 ALA A N 1
ATOM 664 C CA . ALA A 1 87 ? -7.984 -4.947 2.996 1.00 86.94 87 ALA A CA 1
ATOM 665 C C . ALA A 1 87 ? -6.905 -6.042 3.020 1.00 86.94 87 ALA A C 1
ATOM 667 O O . ALA A 1 87 ? -6.933 -6.938 2.181 1.00 86.94 87 ALA A O 1
ATOM 668 N N . ALA A 1 88 ? -5.982 -6.005 3.988 1.00 85.19 88 ALA A N 1
ATOM 669 C CA . ALA A 1 88 ? -4.931 -7.014 4.133 1.00 85.19 88 ALA A CA 1
ATOM 670 C C . ALA A 1 88 ? -5.473 -8.444 4.353 1.00 85.19 88 ALA A C 1
ATOM 672 O O . ALA A 1 88 ? -4.831 -9.400 3.931 1.00 85.19 88 ALA A O 1
ATOM 673 N N . LEU A 1 89 ? -6.653 -8.586 4.973 1.00 85.94 89 LEU A N 1
ATOM 674 C CA . LEU A 1 89 ? -7.328 -9.871 5.224 1.00 85.94 89 LEU A CA 1
ATOM 675 C C . LEU A 1 89 ? -8.695 -9.961 4.513 1.00 85.94 89 LEU A C 1
ATOM 677 O O . LEU A 1 89 ? -9.545 -10.772 4.885 1.00 85.94 89 LEU A O 1
ATOM 681 N N . GLY A 1 90 ? -8.945 -9.090 3.531 1.00 87.44 90 GLY A N 1
ATOM 682 C CA . GLY A 1 90 ? -10.217 -9.017 2.812 1.00 87.44 90 GLY A CA 1
ATOM 683 C C . GLY A 1 90 ? -11.420 -8.739 3.723 1.00 87.44 90 GLY A C 1
ATOM 684 O O . GLY A 1 90 ? -11.384 -7.865 4.591 1.00 87.44 90 GLY A O 1
ATOM 685 N N . LEU A 1 91 ? -12.512 -9.490 3.538 1.00 89.62 91 LEU A N 1
ATOM 686 C CA . LEU A 1 91 ? -13.758 -9.288 4.290 1.00 89.62 91 LEU A CA 1
ATOM 687 C C . LEU A 1 91 ? -13.570 -9.454 5.804 1.00 89.62 91 LEU A C 1
ATOM 689 O O . LEU A 1 91 ? -14.073 -8.635 6.569 1.00 89.62 91 LEU A O 1
ATOM 693 N N . ALA A 1 92 ? -12.820 -10.471 6.236 1.00 91.62 92 ALA A N 1
ATOM 694 C CA . ALA A 1 92 ? -12.567 -10.706 7.655 1.00 91.62 92 ALA A CA 1
ATOM 695 C C . ALA A 1 92 ? -11.864 -9.502 8.302 1.00 91.62 92 ALA A C 1
ATOM 697 O O . ALA A 1 92 ? -12.286 -9.029 9.356 1.00 91.62 92 ALA A O 1
ATOM 698 N N . GLY A 1 93 ? -10.851 -8.942 7.631 1.00 91.88 93 GLY A N 1
ATOM 699 C CA . GLY A 1 93 ? -10.159 -7.739 8.099 1.00 91.88 93 GLY A CA 1
ATOM 700 C C . GLY A 1 93 ? -11.081 -6.524 8.197 1.00 91.88 93 GLY A C 1
ATOM 701 O O . GLY A 1 93 ? -11.030 -5.792 9.182 1.00 91.88 93 GLY A O 1
ATOM 702 N N . ARG A 1 94 ? -11.981 -6.335 7.227 1.00 92.38 94 ARG A N 1
ATOM 703 C CA . ARG A 1 94 ? -12.980 -5.253 7.271 1.00 92.38 94 ARG A CA 1
ATOM 704 C C . ARG A 1 94 ? -13.950 -5.392 8.437 1.00 92.38 94 ARG A C 1
ATOM 706 O O . ARG A 1 94 ? -14.240 -4.395 9.088 1.00 92.38 94 ARG A O 1
ATOM 713 N N . LEU A 1 95 ? -14.430 -6.604 8.713 1.00 95.06 95 LEU A N 1
ATOM 714 C CA . LEU A 1 95 ? -15.317 -6.861 9.851 1.00 95.06 95 LEU A CA 1
ATOM 715 C C . LEU A 1 95 ? -14.611 -6.587 11.185 1.00 95.06 95 LEU A C 1
ATOM 717 O O . LEU A 1 95 ? -15.214 -6.001 12.082 1.00 95.06 95 LEU A O 1
ATOM 721 N N . LEU A 1 96 ? -13.327 -6.938 11.297 1.00 95.06 96 LEU A N 1
ATOM 722 C CA . LEU A 1 96 ? -12.517 -6.619 12.474 1.00 95.06 96 LEU A CA 1
ATOM 723 C C . LEU A 1 96 ? -12.342 -5.107 12.659 1.00 95.06 96 LEU A C 1
ATOM 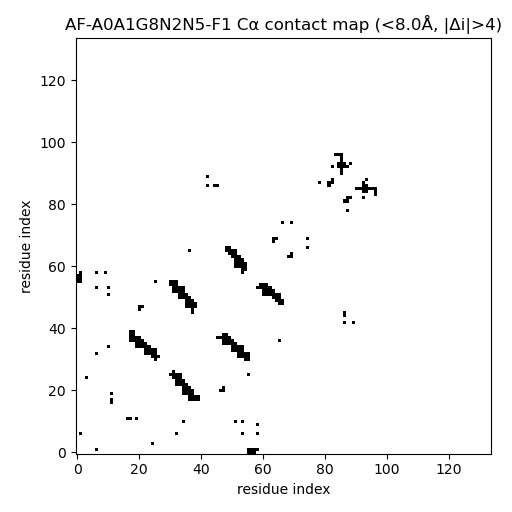725 O O . LEU A 1 96 ? -12.561 -4.605 13.759 1.00 95.06 96 LEU A O 1
ATOM 729 N N . VAL A 1 97 ? -11.996 -4.373 11.597 1.00 94.19 97 VAL A N 1
ATOM 730 C CA . VAL A 1 97 ? -11.869 -2.904 11.646 1.00 94.19 97 VAL A CA 1
ATOM 731 C C . VAL A 1 97 ? -13.209 -2.247 11.993 1.00 94.19 97 VAL A C 1
ATOM 733 O O . VAL A 1 97 ? -13.253 -1.352 12.835 1.00 94.19 97 VAL A O 1
ATOM 736 N N . PHE A 1 98 ? -14.310 -2.727 11.410 1.00 95.19 98 PHE A N 1
ATOM 737 C CA . PHE A 1 98 ? -15.662 -2.275 11.739 1.00 95.19 98 PHE A CA 1
ATOM 738 C C . PHE A 1 98 ? -15.984 -2.479 13.226 1.00 95.19 98 PHE A C 1
ATOM 740 O O . PHE A 1 98 ? -16.421 -1.544 13.893 1.00 95.19 98 PHE A O 1
ATOM 747 N N . ALA A 1 99 ? -15.705 -3.668 13.770 1.00 96.56 99 ALA A N 1
ATOM 748 C CA . ALA A 1 99 ? -15.906 -3.960 15.186 1.00 96.56 99 ALA A CA 1
ATOM 749 C C . ALA A 1 99 ? -15.020 -3.082 16.092 1.00 96.56 99 ALA A C 1
ATOM 751 O O . ALA A 1 99 ? -15.491 -2.546 17.097 1.00 96.56 99 ALA A O 1
ATOM 752 N N . ALA A 1 100 ? -13.754 -2.871 15.718 1.00 95.62 100 ALA A N 1
ATOM 753 C CA . ALA A 1 100 ? -12.831 -2.000 16.446 1.00 95.62 100 ALA A CA 1
ATOM 754 C C . ALA A 1 100 ? -13.306 -0.535 16.490 1.00 95.62 100 ALA A C 1
ATOM 756 O O . ALA A 1 100 ? -13.033 0.169 17.463 1.00 95.62 100 ALA A O 1
ATOM 757 N N . GLY A 1 101 ? -14.078 -0.091 15.493 1.00 95.62 101 GLY A N 1
ATOM 758 C CA . GLY A 1 101 ? -14.702 1.234 15.456 1.00 95.62 101 GLY A CA 1
ATOM 759 C C . GLY A 1 101 ? -15.647 1.528 16.629 1.00 95.62 101 GLY A C 1
ATOM 760 O O . GLY A 1 101 ? -15.889 2.693 16.936 1.00 95.62 101 GLY A O 1
ATOM 761 N N . PHE A 1 102 ? -16.132 0.505 17.340 1.00 97.88 102 PHE A N 1
ATOM 762 C CA . PHE A 1 102 ? -16.941 0.683 18.551 1.00 97.88 102 PHE A CA 1
ATOM 763 C C . PHE A 1 102 ? -16.110 0.906 19.822 1.00 97.88 102 PHE A C 1
ATOM 765 O O . PHE A 1 102 ? -16.667 1.304 20.847 1.00 97.88 102 PHE A O 1
ATOM 772 N N . ALA A 1 103 ? -14.789 0.704 19.787 1.00 97.75 103 ALA A N 1
ATOM 773 C CA . ALA A 1 103 ? -13.938 0.885 20.962 1.00 97.75 103 ALA A CA 1
ATOM 774 C C . ALA A 1 103 ? -13.981 2.323 21.527 1.00 97.75 103 ALA A C 1
ATOM 776 O O . ALA A 1 103 ? -14.180 2.461 22.735 1.00 97.75 103 ALA A O 1
ATOM 777 N N . PRO A 1 104 ? -13.898 3.403 20.720 1.00 97.56 104 PRO A N 1
ATOM 778 C CA . PRO A 1 104 ? -14.045 4.766 21.232 1.00 97.56 104 PRO A CA 1
ATOM 779 C C . PRO A 1 104 ? -15.409 5.020 21.881 1.00 97.56 104 PRO A C 1
ATOM 781 O O . PRO A 1 104 ? -15.477 5.690 22.908 1.00 97.56 104 PRO A O 1
ATOM 784 N N . LEU A 1 105 ? -16.490 4.452 21.332 1.00 97.88 105 LEU A N 1
ATOM 785 C CA . LEU A 1 105 ? -17.828 4.559 21.919 1.00 97.88 105 LEU A CA 1
ATOM 786 C C . LEU A 1 105 ? -17.892 3.862 23.286 1.00 97.88 105 LEU A C 1
ATOM 788 O O . LEU A 1 105 ? -18.387 4.442 24.251 1.00 97.88 105 LEU A O 1
ATOM 792 N N . ALA A 1 106 ? -17.350 2.648 23.395 1.00 97.94 106 ALA A N 1
ATOM 793 C CA . ALA A 1 106 ? -17.280 1.919 24.660 1.00 97.94 106 ALA A CA 1
ATOM 794 C C . ALA A 1 106 ? -16.434 2.668 25.709 1.00 97.94 106 ALA A C 1
ATOM 796 O O . ALA A 1 106 ? -16.819 2.773 26.878 1.00 97.94 106 ALA A O 1
ATOM 797 N N . LEU A 1 107 ? -15.307 3.252 25.290 1.00 98.00 107 LEU A N 1
ATOM 798 C CA . LEU A 1 107 ? -14.460 4.088 26.144 1.00 98.00 107 LEU A CA 1
ATOM 799 C C . LEU A 1 107 ? -15.172 5.378 26.574 1.00 98.00 107 LEU A C 1
ATOM 801 O O . LEU A 1 107 ? -15.086 5.766 27.735 1.00 98.00 107 LEU A O 1
ATOM 805 N N . PHE A 1 108 ? -15.938 6.008 25.683 1.00 98.19 108 PHE A N 1
ATOM 806 C CA . PHE A 1 108 ? -16.739 7.186 26.010 1.00 98.19 108 PHE A CA 1
ATOM 807 C C . PHE A 1 108 ? -17.822 6.870 27.046 1.00 98.19 108 PHE A C 1
ATOM 809 O O . PHE A 1 108 ? -17.918 7.552 28.066 1.00 98.19 108 PHE A O 1
ATOM 816 N N . VAL A 1 109 ? -18.608 5.811 26.826 1.00 98.06 109 VAL A N 1
ATOM 817 C CA . VAL A 1 109 ? -19.668 5.389 27.755 1.00 98.06 109 VAL A CA 1
ATOM 818 C C . VAL A 1 109 ? -19.079 5.013 29.113 1.00 98.06 109 VAL A C 1
ATOM 820 O O . VAL A 1 109 ? -19.588 5.450 30.145 1.00 98.06 109 VAL A O 1
ATOM 823 N N . SER A 1 110 ? -17.984 4.251 29.137 1.00 97.19 110 SER A N 1
ATOM 824 C CA . SER A 1 110 ? -17.329 3.876 30.395 1.00 97.19 110 SER A CA 1
ATOM 825 C C . SER A 1 110 ? -16.763 5.094 31.136 1.00 97.19 110 SER A C 1
ATOM 827 O O . SER A 1 110 ? -17.014 5.243 32.336 1.00 97.19 110 SER A O 1
ATOM 829 N N . GLY A 1 111 ? -16.107 6.022 30.431 1.00 96.44 111 GLY A N 1
ATOM 830 C CA . GLY A 1 111 ? -15.648 7.297 30.985 1.00 96.44 111 GLY A CA 1
ATOM 831 C C . GLY A 1 111 ? -16.790 8.152 31.543 1.00 96.44 111 GLY A C 1
ATOM 832 O O . GLY A 1 111 ? -16.682 8.675 32.654 1.00 96.44 111 GLY A O 1
ATOM 833 N N . LEU A 1 112 ? -17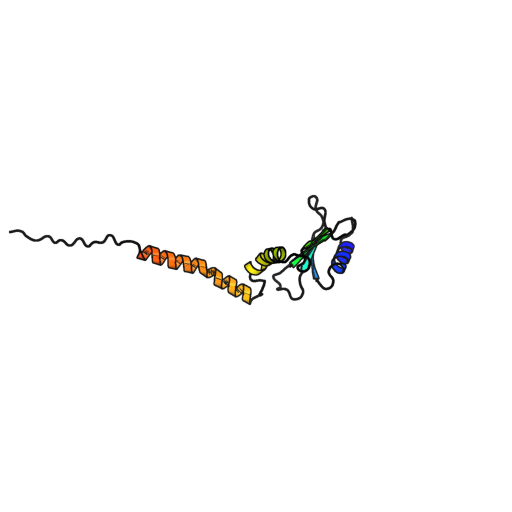.918 8.235 30.830 1.00 96.81 112 LEU A N 1
ATOM 834 C CA . LEU A 1 112 ? -19.111 8.962 31.270 1.00 96.81 112 LEU A CA 1
ATOM 835 C C . LEU A 1 112 ? -19.719 8.347 32.539 1.00 96.81 112 L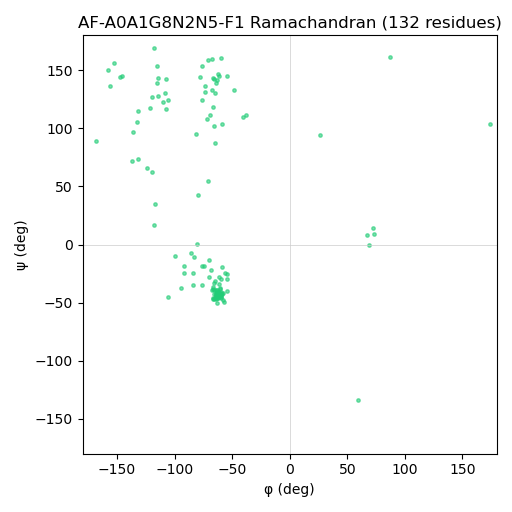EU A C 1
ATOM 837 O O . LEU A 1 112 ? -20.027 9.073 33.485 1.00 96.81 112 LEU A O 1
ATOM 841 N N . ILE A 1 113 ? -19.836 7.016 32.604 1.00 96.12 113 ILE A N 1
ATOM 842 C CA . ILE A 1 113 ? -20.307 6.303 33.802 1.00 96.12 113 ILE A CA 1
ATOM 843 C C . ILE A 1 113 ? -19.384 6.591 34.992 1.00 96.12 113 ILE A C 1
ATOM 845 O O . ILE A 1 113 ? -19.863 6.886 36.089 1.00 96.12 113 ILE A O 1
ATOM 849 N N . MET A 1 114 ? -18.064 6.529 34.793 1.00 94.94 114 MET A N 1
ATOM 850 C CA . MET A 1 114 ? -17.089 6.834 35.843 1.00 94.94 114 MET A CA 1
ATOM 851 C C . MET A 1 114 ? -17.185 8.289 36.313 1.00 94.94 114 MET A C 1
ATOM 853 O O . MET A 1 114 ? -17.113 8.541 37.518 1.00 94.94 114 MET A O 1
ATOM 857 N N . TRP A 1 115 ? -17.382 9.237 35.394 1.00 94.62 115 TRP A N 1
ATOM 858 C CA . TRP A 1 115 ? -17.565 10.652 35.716 1.00 94.62 115 TRP A CA 1
ATOM 859 C C . TRP A 1 115 ? -18.833 10.895 36.545 1.00 94.62 115 TRP A C 1
ATOM 861 O O . TRP A 1 115 ? -18.768 11.554 37.584 1.00 94.62 115 TRP A O 1
ATOM 871 N N . LEU A 1 116 ? -19.963 10.297 36.153 1.00 92.81 116 LEU A N 1
ATOM 872 C CA . LEU A 1 116 ? -21.229 10.404 36.886 1.00 92.81 116 LEU A CA 1
ATOM 873 C C . LEU A 1 116 ? -21.146 9.770 38.281 1.00 92.81 116 LEU A C 1
ATOM 875 O O . LEU A 1 116 ? -21.613 10.370 39.246 1.00 92.81 116 LEU A O 1
ATOM 879 N N . LYS A 1 117 ? -20.497 8.603 38.414 1.00 88.44 117 LYS A N 1
ATOM 880 C CA . LYS A 1 117 ? -20.286 7.934 39.712 1.00 88.44 117 LYS A CA 1
ATOM 881 C C . LYS A 1 117 ? -19.386 8.725 40.663 1.00 88.44 117 LYS A C 1
ATOM 883 O O . LYS A 1 117 ? -19.549 8.624 41.874 1.00 88.44 117 LYS A O 1
ATOM 888 N N . ARG A 1 118 ? -18.424 9.490 40.135 1.00 81.00 118 ARG A N 1
ATOM 889 C CA . ARG A 1 118 ? -17.494 10.307 40.933 1.00 81.00 118 ARG A CA 1
ATOM 890 C C . ARG A 1 118 ? -18.037 11.687 41.295 1.00 81.00 118 ARG A C 1
ATOM 892 O O . ARG A 1 118 ? -17.390 12.379 42.077 1.00 81.00 118 ARG A O 1
ATOM 899 N N . ARG A 1 119 ? -19.194 12.106 40.768 1.00 69.25 119 ARG A N 1
ATOM 900 C CA . ARG A 1 119 ? -19.820 13.378 41.153 1.00 69.25 119 ARG A CA 1
ATOM 901 C C . ARG A 1 119 ? -20.316 13.254 42.604 1.00 69.25 119 ARG A C 1
ATOM 903 O O . ARG A 1 119 ? -21.258 12.502 42.844 1.00 69.25 119 ARG A O 1
ATOM 910 N N . PRO A 1 120 ? -19.726 13.962 43.589 1.00 58.97 120 PRO A N 1
ATOM 911 C CA . PRO A 1 120 ? -20.223 13.908 44.953 1.00 58.97 120 PRO A CA 1
ATOM 912 C C . PRO A 1 120 ? -21.609 14.547 44.961 1.00 58.97 120 PRO A C 1
ATOM 914 O O . PRO A 1 120 ? -21.755 15.733 44.650 1.00 58.97 120 PRO A O 1
ATOM 917 N N . GLY A 1 121 ? -22.635 13.778 45.320 1.00 58.25 121 GLY A N 1
ATOM 918 C CA . GLY A 1 121 ? -23.921 14.351 45.678 1.00 58.25 121 GLY A CA 1
ATOM 919 C C . GLY A 1 121 ? -23.714 15.296 46.860 1.00 58.25 121 GLY A C 1
ATOM 920 O O . GLY A 1 121 ? -23.561 14.848 47.994 1.00 58.25 121 GLY A O 1
ATOM 921 N N . ARG A 1 122 ? -23.725 16.614 46.622 1.00 56.81 122 ARG A N 1
ATOM 922 C CA . ARG A 1 122 ? -23.919 17.633 47.672 1.00 56.81 122 ARG A CA 1
ATOM 923 C C . ARG A 1 122 ? -25.369 17.598 48.167 1.00 56.81 122 ARG A C 1
ATOM 925 O O . ARG A 1 122 ? -26.060 18.605 48.169 1.00 56.81 122 ARG A O 1
ATOM 932 N N . MET A 1 123 ? -25.820 16.430 48.600 1.00 56.59 123 MET A N 1
ATOM 933 C CA . MET A 1 123 ? -27.024 16.264 49.398 1.00 56.59 123 MET A CA 1
ATOM 934 C C . MET A 1 123 ? -26.623 15.526 50.671 1.00 56.59 123 MET A C 1
ATOM 936 O O . MET A 1 123 ? -27.018 14.395 50.930 1.00 56.59 123 MET A O 1
ATOM 940 N N . ARG A 1 124 ? -25.808 16.203 51.492 1.00 54.09 124 ARG A N 1
ATOM 941 C CA . ARG A 1 124 ? -25.925 16.019 52.937 1.00 54.09 124 ARG A CA 1
ATOM 942 C C . ARG A 1 124 ? -27.296 16.568 53.294 1.00 54.09 124 ARG A C 1
ATOM 944 O O . ARG A 1 124 ? -27.499 17.777 53.286 1.00 54.09 124 ARG A O 1
ATOM 951 N N . VAL A 1 125 ? -28.220 15.642 53.497 1.00 52.75 125 VAL A N 1
ATOM 952 C CA . VAL A 1 125 ? -29.558 15.853 54.033 1.00 52.75 125 VAL A CA 1
ATOM 953 C C . VAL A 1 125 ? -29.481 16.866 55.177 1.00 52.75 125 VAL A C 1
ATOM 955 O O . VAL A 1 125 ? -28.939 16.587 56.246 1.00 52.75 125 VAL A O 1
ATOM 958 N N . THR A 1 126 ? -30.003 18.065 54.936 1.00 54.12 126 THR A N 1
ATOM 959 C CA . THR A 1 126 ? -30.373 19.030 55.967 1.00 54.12 126 THR A CA 1
ATOM 960 C C . THR A 1 126 ? -31.520 18.423 56.770 1.00 54.12 126 THR A C 1
ATOM 962 O O . THR A 1 126 ? -32.690 18.621 56.467 1.00 54.12 126 THR A O 1
ATOM 965 N N . ALA A 1 127 ? -31.189 1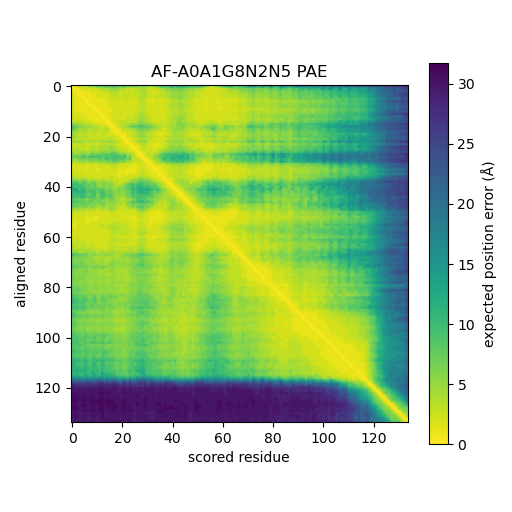7.641 57.793 1.00 55.31 127 ALA A N 1
ATOM 966 C CA . ALA A 1 127 ? -32.149 17.185 58.790 1.00 55.31 127 ALA A CA 1
ATOM 967 C C . ALA A 1 127 ? -31.540 17.287 60.192 1.00 55.31 127 ALA A C 1
ATOM 969 O O . ALA A 1 127 ? -31.247 16.291 60.842 1.00 55.31 127 ALA A O 1
ATOM 970 N N . ALA A 1 128 ? -31.399 18.521 60.673 1.00 55.28 128 ALA A N 1
ATOM 971 C CA . ALA A 1 128 ? -31.370 18.821 62.102 1.00 55.28 128 ALA A CA 1
ATOM 972 C C . ALA A 1 128 ? -32.541 19.759 62.430 1.00 55.28 128 ALA A C 1
ATOM 974 O O . ALA A 1 128 ? -32.389 20.926 62.763 1.00 55.28 128 ALA A O 1
ATOM 975 N N . ARG A 1 129 ? -33.739 19.220 62.188 1.00 52.41 129 ARG A N 1
ATOM 976 C CA . ARG A 1 129 ? -34.901 19.235 63.082 1.00 52.41 129 ARG A CA 1
ATOM 977 C C . ARG A 1 129 ? -34.951 20.405 64.083 1.00 52.41 129 ARG A C 1
ATOM 979 O O . ARG A 1 129 ? -34.482 20.309 65.212 1.00 52.41 129 ARG A O 1
ATOM 986 N N . SER A 1 130 ? -35.650 21.457 63.664 1.00 59.88 130 SER A N 1
ATOM 987 C CA . SER A 1 130 ? -36.556 22.227 64.522 1.00 59.88 130 SER A CA 1
ATOM 988 C C . SER A 1 130 ? -37.294 21.278 65.477 1.00 59.88 130 SER A C 1
ATOM 990 O O . SER A 1 130 ? -38.050 20.429 65.007 1.00 59.88 130 SER A O 1
ATOM 992 N N . ASN A 1 131 ? -37.002 21.354 66.779 1.00 59.62 131 ASN A N 1
ATOM 993 C CA . ASN A 1 131 ? -37.968 21.242 67.879 1.00 59.62 131 ASN A CA 1
ATOM 994 C C . ASN A 1 131 ? -37.237 21.235 69.235 1.00 59.62 131 ASN A C 1
ATOM 996 O O . ASN A 1 131 ? -36.699 20.205 69.635 1.00 59.62 131 ASN A O 1
ATOM 1000 N N . ARG A 1 132 ? -37.274 22.363 69.949 1.00 49.78 132 ARG A N 1
ATOM 1001 C CA . ARG A 1 132 ? -37.501 22.425 71.404 1.00 49.78 132 ARG A CA 1
ATOM 1002 C C . ARG A 1 132 ? -37.755 23.882 71.789 1.00 49.78 132 ARG A C 1
ATOM 1004 O O . ARG A 1 132 ? -36.836 24.643 72.066 1.00 49.78 132 ARG A O 1
ATOM 1011 N N . ARG A 1 133 ? -39.035 24.255 71.735 1.00 50.84 133 ARG A N 1
ATOM 1012 C CA . ARG A 1 133 ? -39.600 25.236 72.663 1.00 50.84 133 ARG A CA 1
ATOM 1013 C C . ARG A 1 133 ? -39.739 24.542 74.021 1.00 50.84 133 ARG A C 1
ATOM 1015 O O . ARG A 1 133 ? -40.181 23.393 74.060 1.00 50.84 133 ARG A O 1
ATOM 1022 N N . GLY A 1 134 ? -39.354 25.248 75.072 1.00 45.00 134 GLY A N 1
ATOM 1023 C CA . GLY A 1 134 ? -39.489 24.906 76.482 1.00 45.00 134 GLY A CA 1
ATOM 1024 C C . GLY A 1 134 ? -38.985 26.096 77.266 1.00 45.00 134 GLY A C 1
ATOM 1025 O O . GLY A 1 134 ? -37.761 26.322 77.179 1.00 45.00 134 GLY A O 1
#

Mean predicted aligned error: 9.33 Å

Nearest PDB structures (foldseek):
  7abw-assembly2_B  TM=7.305E-01  e=2.896E-04  Pseudomonas aeruginosa
  7abw-assembly1_A  TM=7.609E-01  e=4.475E-04  Pseudomonas aeruginosa
  6ums-assembly1_C  TM=2.374E-01  e=5.353E-01  Homo sapiens
  6b9b-assembly1_A  TM=2.274E-01  e=1.975E+00  Burkholderia pseudomallei 1710b

pLDDT: mean 86.04, std 12.59, range [45.0, 98.19]

Solvent-accessible surface area (backbone atoms only — not comparable to full-atom values): 7934 Å² total; per-residue (Å²): 111,61,54,70,69,58,50,49,52,51,52,41,69,77,41,70,94,45,48,78,55,46,82,39,76,55,47,101,92,38,82,33,30,40,42,26,27,22,61,80,91,52,49,86,87,57,65,55,60,37,34,38,28,26,36,46,69,82,57,47,79,76,42,64,51,32,83,86,67,39,53,73,67,58,44,51,63,63,44,48,62,35,51,70,66,7,52,73,56,37,70,65,27,35,54,50,47,56,58,56,65,46,50,64,56,53,52,48,54,52,51,49,52,53,52,60,72,67,55,77,76,90,66,78,77,89,74,83,71,91,81,82,89,129

Secondary structure (DSSP, 8-state):
---HHHHHHHHHHHSTT-EEEEEE--BTTB-SEEEEEE-TT--TT---S-EEEE-TTT--EEEE-STTTS-HHHHHHHHHHHHHTTGGGHHHHHHHHHHHTTHHHHHHHHHHHHHHHHS---------------

Sequence (134 aa):
MLPADAIARIAQAAKPGVAIAMFNPPTATRNTWRVQFRPDGADPAVRARGAIWLDPWSGAVVHDRTPLAMSMGDRYLAEQLWIHNGAALGLAGRLLVFAAGFAPLALFVSGLIMWLKRRPGRMRVTAARSNRRG